Protein AF-A0A1I7CEU5-F1 (afdb_monomer)

Sequence (142 aa):
MIGMRTAYKCRAYPDSDQAAQLGRTFGCVRLVWNKTLDQRHRAYHAHGTKTSYTETDAALSEWKRTSELAFLSEVSSVPLQQTLRHQHTAFANFFAGRAKYPSFKNRNGKQSAHYTRSAFRMRGGTLTLAKQSTPLEFVWSW

Radius of gyration: 17.0 Å; Cα contacts (8 Å, |Δi|>4): 146; chains: 1; bounding box: 46×37×42 Å

Foldseek 3Di:
DPDDDDDFDKDFDDDPVRVVQLLLLLVLLLCLLQVVLVVQVVCCVPPVDGDDLVNSVVVLVVLCVDPVRVSNVLHDVQQSSVSSVVQVVQVVCCVVVNHPHDDRDDPPDDTDTDHDPVAWDDDDQWID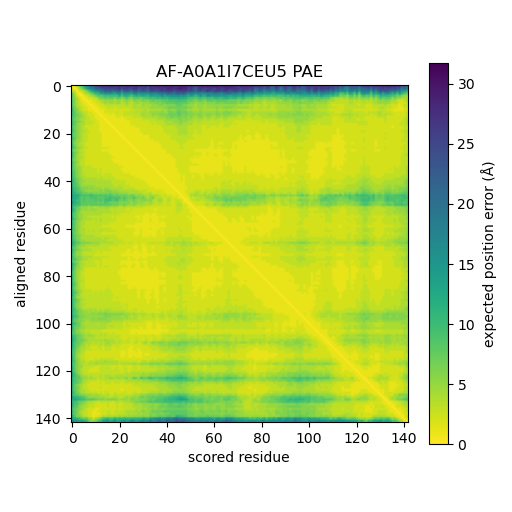GHSDDDTTGIDTDD

pLDDT: mean 94.57, std 6.64, range [43.88, 98.69]

Solvent-accessible surface area (backbone atoms only — not comparable to full-atom values): 8457 Å² total; per-residue (Å²): 133,87,77,86,83,83,86,86,52,65,46,67,73,64,55,74,66,55,44,51,51,51,50,51,42,33,51,46,31,43,47,53,47,37,56,51,50,51,51,45,50,52,41,29,74,77,68,70,45,82,79,56,67,67,58,55,53,51,50,53,56,53,40,40,73,35,85,92,38,32,68,57,64,70,38,48,62,53,30,49,56,44,43,52,51,52,49,51,53,41,51,55,32,26,78,67,72,75,42,69,80,84,75,79,72,61,88,90,49,91,77,69,77,55,69,53,80,92,40,44,49,77,60,94,55,30,40,38,48,51,82,53,93,70,65,39,53,44,44,85,43,135

Structure (mmCIF, N/CA/C/O backbone):
data_AF-A0A1I7CEU5-F1
#
_entry.id   AF-A0A1I7CEU5-F1
#
loop_
_atom_site.group_PDB
_atom_site.id
_atom_site.type_symbol
_atom_site.label_atom_id
_atom_site.label_alt_id
_atom_site.label_comp_id
_atom_site.label_asym_id
_atom_site.label_entity_id
_atom_site.label_seq_id
_atom_site.pdbx_PDB_ins_code
_atom_site.Cartn_x
_atom_site.Cartn_y
_atom_site.Cartn_z
_atom_site.occupancy
_atom_site.B_iso_or_equiv
_atom_site.auth_seq_id
_atom_site.auth_comp_id
_atom_site.auth_asym_id
_atom_site.auth_atom_id
_atom_site.pdbx_PDB_model_num
ATOM 1 N N . MET A 1 1 ? 18.065 -23.079 16.256 1.00 43.88 1 MET A N 1
ATOM 2 C CA . MET A 1 1 ? 18.907 -22.146 15.474 1.00 43.88 1 MET A CA 1
ATOM 3 C C . MET A 1 1 ? 18.154 -20.841 15.276 1.00 43.88 1 MET A C 1
ATOM 5 O O . MET A 1 1 ? 17.094 -20.857 14.662 1.00 43.88 1 MET A O 1
ATOM 9 N N . ILE A 1 2 ? 18.656 -19.729 15.811 1.00 58.81 2 ILE A N 1
ATOM 10 C CA . ILE A 1 2 ? 18.131 -18.396 15.485 1.00 58.81 2 ILE A CA 1
ATOM 11 C C . ILE A 1 2 ? 18.718 -18.036 14.117 1.00 58.81 2 ILE A C 1
ATOM 13 O O . ILE A 1 2 ? 19.912 -17.783 14.004 1.00 58.81 2 ILE A O 1
ATOM 17 N N . GLY A 1 3 ? 17.910 -18.110 13.059 1.00 73.12 3 GLY A N 1
ATOM 18 C CA . GLY A 1 3 ? 18.355 -17.746 11.714 1.00 73.12 3 GLY A CA 1
ATOM 19 C C . GLY A 1 3 ? 18.666 -16.251 11.641 1.00 73.12 3 GLY A C 1
ATOM 20 O O . GLY A 1 3 ? 17.803 -15.427 11.953 1.00 73.12 3 GLY A O 1
ATOM 21 N N . MET A 1 4 ? 19.887 -15.901 11.235 1.00 83.94 4 MET A N 1
ATOM 22 C CA . MET A 1 4 ? 20.275 -14.512 10.990 1.00 83.94 4 MET A CA 1
ATOM 23 C C . MET A 1 4 ? 19.379 -13.916 9.897 1.00 83.94 4 MET A C 1
ATOM 25 O O . MET A 1 4 ? 19.247 -14.478 8.810 1.00 83.94 4 MET A O 1
ATOM 29 N N . ARG A 1 5 ? 18.734 -12.783 10.194 1.00 86.94 5 ARG A N 1
ATOM 30 C CA . ARG A 1 5 ? 17.940 -12.030 9.217 1.00 86.94 5 ARG A CA 1
ATOM 31 C C . ARG A 1 5 ? 18.827 -10.974 8.577 1.00 86.94 5 ARG A C 1
ATOM 33 O O . ARG A 1 5 ? 19.323 -10.094 9.274 1.00 86.94 5 ARG A O 1
ATOM 40 N N . THR A 1 6 ? 18.980 -11.039 7.261 1.00 88.31 6 THR A N 1
ATOM 41 C CA . THR A 1 6 ? 19.733 -10.045 6.490 1.00 88.31 6 THR A CA 1
ATOM 42 C C . THR A 1 6 ? 18.773 -9.135 5.737 1.00 88.31 6 THR A C 1
ATOM 44 O O . THR A 1 6 ? 17.774 -9.593 5.181 1.00 88.31 6 THR A O 1
ATOM 47 N N . ALA A 1 7 ? 19.079 -7.841 5.718 1.00 90.12 7 ALA A N 1
ATOM 48 C CA . ALA A 1 7 ? 18.397 -6.852 4.896 1.00 90.12 7 ALA A CA 1
ATOM 49 C C . ALA A 1 7 ? 19.408 -6.228 3.934 1.00 90.12 7 ALA A C 1
ATOM 51 O O . ALA A 1 7 ? 20.550 -5.977 4.311 1.00 90.12 7 ALA A O 1
ATOM 52 N N . TYR A 1 8 ? 18.971 -5.965 2.706 1.00 88.94 8 TYR A N 1
ATOM 53 C CA . TYR A 1 8 ? 19.786 -5.322 1.684 1.00 88.94 8 TYR A CA 1
ATOM 54 C C . TYR A 1 8 ? 19.099 -4.054 1.200 1.00 88.94 8 TYR A C 1
ATOM 56 O O . TYR A 1 8 ? 17.868 -3.976 1.157 1.00 88.94 8 TYR A O 1
ATOM 64 N N . LYS A 1 9 ? 19.905 -3.074 0.798 1.00 93.06 9 LYS A N 1
ATOM 65 C CA . LYS A 1 9 ? 19.441 -1.830 0.199 1.00 93.06 9 LYS A CA 1
ATOM 66 C C . LYS A 1 9 ? 20.057 -1.699 -1.192 1.00 93.06 9 LYS A C 1
ATOM 68 O O . LYS A 1 9 ? 21.227 -1.999 -1.411 1.00 93.06 9 LYS A O 1
ATOM 73 N N . CYS A 1 10 ? 19.242 -1.288 -2.148 1.00 93.06 10 CYS A N 1
ATOM 74 C CA . CYS A 1 10 ? 19.667 -1.031 -3.515 1.00 93.06 10 CYS A CA 1
ATOM 75 C C . CYS A 1 10 ? 18.973 0.223 -4.041 1.00 93.06 10 CYS A C 1
ATOM 77 O O . CYS A 1 10 ? 17.987 0.698 -3.465 1.00 93.06 10 CYS A O 1
ATOM 79 N N . ARG A 1 11 ? 19.498 0.756 -5.141 1.00 94.62 11 ARG A N 1
ATOM 80 C CA . ARG A 1 11 ? 18.914 1.867 -5.883 1.00 94.62 11 ARG A CA 1
ATOM 81 C C . ARG A 1 11 ? 18.627 1.411 -7.307 1.00 94.62 11 ARG A C 1
ATOM 83 O O . ARG A 1 11 ? 19.515 0.874 -7.955 1.00 94.62 11 ARG A O 1
ATOM 90 N N . ALA A 1 12 ? 17.409 1.652 -7.774 1.00 92.75 12 ALA A N 1
ATOM 91 C CA . ALA A 1 12 ? 17.022 1.463 -9.167 1.00 92.75 12 ALA A CA 1
ATOM 92 C C . ALA A 1 12 ? 16.879 2.820 -9.864 1.00 92.75 12 ALA A C 1
ATOM 94 O O . ALA A 1 12 ? 16.574 3.821 -9.206 1.00 92.75 12 ALA A O 1
ATOM 95 N N . TYR A 1 13 ? 17.070 2.831 -11.180 1.00 89.81 13 TYR A N 1
ATOM 96 C CA . TYR A 1 13 ? 16.910 4.007 -12.036 1.00 89.81 13 TYR A CA 1
ATOM 97 C C . TYR A 1 13 ? 15.848 3.692 -13.094 1.00 89.81 13 TYR A C 1
ATOM 99 O O . TYR A 1 13 ? 16.196 3.201 -14.164 1.00 89.81 13 TYR A O 1
ATOM 107 N N . PRO A 1 14 ? 14.555 3.874 -12.767 1.00 95.12 14 PRO A N 1
ATOM 108 C CA . PRO A 1 14 ? 13.483 3.514 -13.680 1.00 95.12 14 PRO A CA 1
ATOM 109 C C . PRO A 1 14 ? 13.473 4.416 -14.915 1.00 95.12 14 PRO A C 1
ATOM 111 O O . PRO A 1 14 ? 13.667 5.628 -14.796 1.00 95.12 14 PRO A O 1
ATOM 114 N N . ASP A 1 15 ? 13.167 3.835 -16.072 1.00 95.62 15 ASP A N 1
ATOM 115 C CA . ASP A 1 15 ? 12.727 4.607 -17.236 1.00 95.62 15 ASP A CA 1
ATOM 116 C C . ASP A 1 15 ? 11.336 5.242 -17.001 1.00 95.62 15 ASP A C 1
ATOM 118 O O . ASP A 1 15 ? 10.719 5.089 -15.938 1.00 95.62 15 ASP A O 1
ATOM 122 N N . SER A 1 16 ? 10.827 5.984 -17.987 1.00 95.81 16 SER A N 1
ATOM 123 C CA . SER A 1 16 ? 9.530 6.666 -17.891 1.00 95.81 16 SER A CA 1
ATOM 124 C C . SER A 1 16 ? 8.356 5.718 -17.635 1.00 95.81 16 SER A C 1
ATOM 126 O O . SER A 1 16 ? 7.465 6.044 -16.844 1.00 95.81 16 SER A O 1
ATOM 128 N N . ASP A 1 17 ? 8.355 4.541 -18.255 1.00 94.19 17 ASP A N 1
ATOM 129 C CA . ASP A 1 17 ? 7.243 3.591 -18.193 1.00 94.19 17 ASP A CA 1
ATOM 130 C C . ASP A 1 17 ? 7.237 2.865 -16.848 1.00 94.19 17 ASP A C 1
ATOM 132 O O . ASP A 1 17 ? 6.200 2.751 -16.179 1.00 94.19 17 ASP A O 1
ATOM 136 N N . GLN A 1 18 ? 8.422 2.458 -16.395 1.00 95.62 18 GLN A N 1
ATOM 137 C CA . GLN A 1 18 ? 8.654 1.896 -15.071 1.00 95.62 18 GLN A CA 1
ATOM 138 C C . GLN A 1 18 ? 8.285 2.901 -13.976 1.00 95.62 18 GLN A C 1
ATOM 140 O O . GLN A 1 18 ? 7.588 2.554 -13.017 1.00 95.62 18 GLN A O 1
ATOM 145 N N . ALA A 1 19 ? 8.692 4.166 -14.124 1.00 95.62 19 ALA A N 1
ATOM 146 C CA . ALA A 1 19 ? 8.355 5.229 -13.185 1.00 95.62 19 ALA A CA 1
ATOM 147 C C . ALA A 1 19 ? 6.839 5.472 -13.129 1.00 95.62 19 ALA A C 1
ATOM 149 O O . ALA A 1 19 ? 6.275 5.580 -12.035 1.00 95.62 19 ALA A O 1
ATOM 150 N N . ALA A 1 20 ? 6.157 5.488 -14.279 1.00 95.31 20 ALA A N 1
ATOM 151 C CA . ALA A 1 20 ? 4.706 5.628 -14.345 1.00 95.31 20 ALA A CA 1
ATOM 152 C C . ALA A 1 20 ? 3.989 4.464 -13.639 1.00 95.31 20 ALA A C 1
ATOM 154 O O . ALA A 1 20 ? 3.048 4.681 -12.870 1.00 95.31 20 ALA A O 1
ATOM 155 N N . GLN A 1 21 ? 4.453 3.229 -13.834 1.00 95.12 21 GLN A N 1
ATOM 156 C CA . GLN A 1 21 ? 3.878 2.058 -13.176 1.00 95.12 21 GLN A CA 1
ATOM 157 C C . GLN A 1 21 ? 4.117 2.044 -11.658 1.00 95.12 21 GLN A C 1
ATOM 159 O O . GLN A 1 21 ? 3.198 1.747 -10.882 1.00 95.12 21 GLN A O 1
ATOM 164 N N . LEU A 1 22 ? 5.328 2.385 -11.210 1.00 96.06 22 LEU A N 1
ATOM 165 C CA . LEU A 1 22 ? 5.629 2.554 -9.788 1.00 96.06 22 LEU A CA 1
ATOM 166 C C . LEU A 1 22 ? 4.743 3.652 -9.187 1.00 96.06 22 LEU A C 1
ATOM 168 O O . LEU A 1 22 ? 4.132 3.444 -8.138 1.00 96.06 22 LEU A O 1
ATOM 172 N N . GLY A 1 23 ? 4.575 4.769 -9.899 1.00 96.56 23 GLY A N 1
ATOM 173 C CA . GLY A 1 23 ? 3.662 5.853 -9.544 1.00 96.56 23 GLY A CA 1
ATOM 174 C C . GLY A 1 23 ? 2.215 5.386 -9.359 1.00 96.56 23 GLY A C 1
ATOM 175 O O . GLY A 1 23 ? 1.615 5.674 -8.318 1.00 96.56 23 GLY A O 1
ATOM 176 N N . ARG A 1 24 ? 1.670 4.607 -10.308 1.00 97.38 24 ARG A N 1
ATOM 177 C CA . ARG A 1 24 ? 0.334 3.986 -10.190 1.00 97.38 24 ARG A CA 1
ATOM 178 C C . ARG A 1 24 ? 0.244 3.080 -8.963 1.00 97.38 24 ARG A C 1
ATOM 180 O O . ARG A 1 24 ? -0.694 3.206 -8.176 1.00 97.38 24 ARG A O 1
ATOM 187 N N . THR A 1 25 ? 1.248 2.230 -8.745 1.00 98.00 25 THR A N 1
ATOM 188 C CA . THR A 1 25 ? 1.311 1.321 -7.587 1.00 98.00 25 THR A CA 1
ATOM 189 C C . THR A 1 25 ? 1.280 2.090 -6.270 1.00 98.00 25 THR A C 1
ATOM 191 O O . THR A 1 25 ? 0.472 1.786 -5.391 1.00 98.00 25 THR A O 1
ATOM 194 N N . PHE A 1 26 ? 2.117 3.118 -6.132 1.00 98.25 26 PHE A N 1
ATOM 195 C CA . PHE A 1 26 ? 2.156 3.960 -4.939 1.00 98.25 26 PHE A CA 1
ATOM 196 C C . PHE A 1 26 ? 0.842 4.709 -4.717 1.00 98.25 26 PHE A C 1
ATOM 198 O O . PHE A 1 26 ? 0.363 4.791 -3.585 1.00 98.25 26 PHE A O 1
ATOM 205 N N . GLY A 1 27 ? 0.233 5.218 -5.792 1.00 98.38 27 GLY A N 1
ATOM 206 C CA . GLY A 1 27 ? -1.088 5.837 -5.752 1.00 98.38 27 GLY A CA 1
ATOM 207 C C . GLY A 1 27 ? -2.159 4.885 -5.219 1.00 98.38 27 GLY A C 1
ATOM 208 O O . GLY A 1 27 ? -2.871 5.242 -4.281 1.00 98.38 27 GLY A O 1
ATOM 209 N N . CYS A 1 28 ? -2.213 3.660 -5.745 1.00 98.62 28 CYS A N 1
ATOM 210 C CA . CYS A 1 28 ? -3.162 2.631 -5.317 1.00 98.62 28 CYS A CA 1
ATOM 211 C C . CYS A 1 28 ? -2.944 2.221 -3.854 1.00 98.62 28 CYS A C 1
ATOM 213 O O . CYS A 1 28 ? -3.896 2.169 -3.081 1.00 98.62 28 CYS A O 1
ATOM 215 N N . VAL A 1 29 ? -1.692 2.000 -3.438 1.00 98.69 29 VAL A N 1
ATOM 216 C CA . VAL A 1 29 ? -1.336 1.702 -2.039 1.00 98.69 29 VAL A CA 1
ATOM 217 C C . VAL A 1 29 ? -1.791 2.823 -1.101 1.00 98.69 29 VAL A C 1
ATOM 219 O O . VAL A 1 29 ? -2.401 2.562 -0.063 1.00 98.69 29 VAL A O 1
ATOM 222 N N . ARG A 1 30 ? -1.531 4.083 -1.467 1.00 98.62 30 ARG A N 1
ATOM 223 C CA . ARG A 1 30 ? -1.953 5.248 -0.682 1.00 98.62 30 ARG A CA 1
ATOM 224 C C . ARG A 1 30 ? -3.474 5.336 -0.575 1.00 98.62 30 ARG A C 1
ATOM 226 O O . ARG A 1 30 ? -3.977 5.570 0.522 1.00 98.62 30 ARG A O 1
ATOM 233 N N . LEU A 1 31 ? -4.189 5.133 -1.683 1.00 98.69 31 LEU A N 1
ATOM 234 C CA . LEU A 1 31 ? -5.651 5.136 -1.709 1.00 98.69 31 LEU A CA 1
ATOM 235 C C . LEU A 1 31 ? -6.215 4.041 -0.809 1.00 98.69 31 LEU A C 1
ATOM 237 O O . LEU A 1 31 ? -7.024 4.345 0.062 1.00 98.69 31 LEU A O 1
ATOM 241 N N . VAL A 1 32 ? -5.751 2.797 -0.963 1.00 98.69 32 VAL A N 1
ATOM 242 C CA . VAL A 1 32 ? -6.210 1.660 -0.150 1.00 98.69 32 VAL A CA 1
ATOM 243 C C . VAL A 1 32 ? -5.962 1.920 1.333 1.00 98.69 32 VAL A C 1
ATOM 245 O O . VAL A 1 32 ? -6.869 1.722 2.139 1.00 98.69 32 VAL A O 1
ATOM 248 N N . TRP A 1 33 ? -4.786 2.434 1.709 1.00 98.62 33 TRP A N 1
ATOM 249 C CA . TRP A 1 33 ? -4.513 2.821 3.096 1.00 98.62 33 TRP A CA 1
ATOM 250 C C . TRP A 1 33 ? -5.513 3.862 3.610 1.00 98.62 33 TRP A C 1
ATOM 252 O O . TRP A 1 33 ? -6.130 3.651 4.653 1.00 98.62 33 TRP A O 1
ATOM 262 N N . ASN A 1 34 ? -5.669 4.977 2.890 1.00 98.62 34 ASN A N 1
ATOM 263 C CA . ASN A 1 34 ? -6.501 6.097 3.327 1.00 98.62 34 ASN A CA 1
ATOM 264 C C . ASN A 1 34 ? -7.983 5.709 3.388 1.00 98.62 34 ASN A C 1
ATOM 266 O O . ASN A 1 34 ? -8.634 5.983 4.390 1.00 98.62 34 ASN A O 1
ATOM 270 N N . LYS A 1 35 ? -8.503 5.022 2.365 1.00 98.56 35 LYS A N 1
ATOM 271 C CA . LYS A 1 35 ? -9.904 4.581 2.314 1.00 98.56 35 LYS A CA 1
ATOM 272 C C . LYS A 1 35 ? -10.216 3.575 3.424 1.00 98.56 35 LYS A C 1
ATOM 274 O O . LYS A 1 35 ? -11.245 3.692 4.079 1.00 98.56 35 LYS A O 1
ATOM 279 N N . THR A 1 36 ? -9.302 2.643 3.702 1.00 98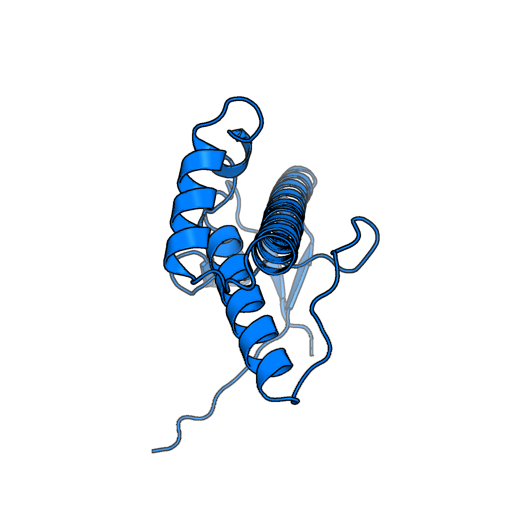.38 36 THR A N 1
ATOM 280 C CA . THR A 1 36 ? -9.468 1.696 4.818 1.00 98.38 36 THR A CA 1
ATOM 281 C C . THR A 1 36 ? -9.410 2.403 6.175 1.00 98.38 36 THR A C 1
ATOM 283 O O . THR A 1 36 ? -10.184 2.074 7.071 1.00 98.38 36 THR A O 1
ATOM 286 N N . LEU A 1 37 ? -8.524 3.394 6.339 1.00 98.25 37 LEU A N 1
ATOM 287 C CA . LEU A 1 37 ? -8.422 4.166 7.581 1.00 98.25 37 LEU A CA 1
ATOM 288 C C . LEU A 1 37 ? -9.702 4.965 7.855 1.00 98.25 37 LEU A C 1
ATOM 290 O O . LEU A 1 37 ? -10.201 4.937 8.975 1.00 98.25 37 LEU A O 1
ATOM 294 N N . ASP A 1 38 ? -10.247 5.621 6.830 1.00 98.19 38 ASP A N 1
ATOM 295 C CA . ASP A 1 38 ? -11.527 6.334 6.901 1.00 98.19 38 ASP A CA 1
ATOM 296 C C . ASP A 1 38 ? -12.681 5.388 7.273 1.00 98.19 38 ASP A C 1
ATOM 298 O O . ASP A 1 38 ? -13.428 5.671 8.207 1.00 98.19 38 ASP A O 1
ATOM 302 N N . GLN A 1 39 ? -12.778 4.215 6.641 1.00 96.88 39 GLN A N 1
ATOM 303 C CA . GLN A 1 39 ? -13.802 3.227 6.998 1.00 96.88 39 GLN A CA 1
ATOM 304 C C . GLN A 1 39 ? -13.681 2.732 8.442 1.00 96.88 39 GLN A C 1
ATOM 306 O O . GLN A 1 39 ? -14.684 2.659 9.149 1.00 96.88 39 GLN A O 1
ATOM 311 N N . ARG A 1 40 ? -12.461 2.432 8.905 1.00 96.25 40 ARG A N 1
ATOM 312 C CA . ARG A 1 40 ? -12.205 2.031 10.299 1.00 96.25 40 ARG A CA 1
ATOM 313 C C . ARG A 1 40 ? -12.598 3.130 11.280 1.00 96.25 40 ARG A C 1
ATOM 315 O O . ARG A 1 40 ? -13.198 2.836 12.308 1.00 96.25 40 ARG A O 1
ATOM 322 N N . HIS A 1 41 ? -12.269 4.380 10.957 1.00 95.06 41 HIS A N 1
ATOM 323 C CA . HIS A 1 41 ? -12.650 5.538 11.756 1.00 95.06 41 HIS A CA 1
ATOM 324 C C . HIS A 1 41 ? -14.177 5.631 11.862 1.00 95.06 41 HIS A C 1
ATOM 326 O O . HIS A 1 41 ? -14.711 5.670 12.967 1.00 95.06 41 HIS A O 1
ATOM 332 N N . ARG A 1 42 ? -14.896 5.581 10.735 1.00 95.69 42 ARG A N 1
ATOM 333 C CA . ARG A 1 42 ? -16.367 5.643 10.716 1.00 95.69 42 ARG A CA 1
ATOM 334 C C . ARG A 1 42 ? -17.011 4.499 11.497 1.00 95.69 42 ARG A C 1
ATOM 336 O O . ARG A 1 42 ? -17.879 4.759 12.321 1.00 95.69 42 ARG A O 1
ATOM 343 N N . ALA A 1 43 ? -16.563 3.260 11.289 1.00 94.31 43 ALA A N 1
ATOM 344 C CA . ALA A 1 43 ? -17.097 2.089 11.987 1.00 94.31 43 ALA A CA 1
ATOM 345 C C . ALA A 1 43 ? -16.914 2.187 13.510 1.00 94.31 43 ALA A C 1
ATOM 347 O O . ALA A 1 43 ? -17.837 1.899 14.275 1.00 94.31 43 ALA A O 1
ATOM 348 N N . TYR A 1 44 ? -15.746 2.660 13.953 1.00 93.31 44 TYR A N 1
ATOM 349 C CA . TYR A 1 44 ? -15.473 2.848 15.372 1.00 93.31 44 TYR A CA 1
ATOM 350 C C . TYR A 1 44 ? -16.295 3.994 15.975 1.00 93.31 44 TYR A C 1
ATOM 352 O O . TYR A 1 44 ? -16.861 3.832 17.049 1.00 93.31 44 TYR A O 1
ATOM 360 N N . HIS A 1 45 ? -16.414 5.133 15.289 1.00 93.06 45 HIS A N 1
ATOM 361 C CA . HIS A 1 45 ? -17.199 6.266 15.789 1.00 93.06 45 HIS A CA 1
ATOM 362 C C . HIS A 1 45 ? -18.708 5.996 15.811 1.00 93.06 45 HIS A C 1
ATOM 364 O O . HIS A 1 45 ? -19.386 6.454 16.725 1.00 93.06 45 HIS A O 1
ATOM 370 N N . ALA A 1 46 ? -19.234 5.255 14.834 1.00 95.38 46 ALA A N 1
ATOM 371 C CA . ALA A 1 46 ? -20.659 4.948 14.756 1.00 95.38 46 ALA A CA 1
ATOM 372 C C . ALA A 1 46 ? -21.076 3.783 15.667 1.00 95.38 46 ALA A C 1
ATOM 374 O O . ALA A 1 46 ? -22.175 3.796 16.217 1.00 95.38 46 ALA A O 1
ATOM 375 N N . HIS A 1 47 ? -20.221 2.763 15.813 1.00 93.94 47 HIS A N 1
ATOM 376 C CA . HIS A 1 47 ? -20.612 1.487 16.427 1.00 93.94 47 HIS A CA 1
ATOM 377 C C . HIS A 1 47 ? -19.611 0.948 17.459 1.00 93.94 47 HIS A C 1
ATOM 379 O O . HIS A 1 47 ? -19.827 -0.129 18.007 1.00 93.94 47 HIS A O 1
ATOM 385 N N . GLY A 1 48 ? -18.488 1.630 17.704 1.00 92.06 48 GLY A N 1
ATOM 386 C CA . GLY A 1 48 ? -17.430 1.143 18.599 1.00 92.06 48 GLY A CA 1
ATOM 387 C C . GLY A 1 48 ? -16.708 -0.112 18.093 1.00 92.06 48 GLY A C 1
ATOM 388 O O . GLY A 1 48 ? -16.002 -0.772 18.855 1.00 92.06 48 GLY A O 1
ATOM 389 N N . THR A 1 49 ? -16.878 -0.474 16.818 1.00 90.81 49 THR A N 1
ATOM 390 C CA . THR A 1 49 ? -16.382 -1.744 16.272 1.00 90.81 49 THR A CA 1
ATOM 391 C C . THR A 1 49 ? -14.994 -1.614 15.653 1.00 90.81 49 THR A C 1
ATOM 393 O O . THR A 1 49 ? -14.604 -0.582 15.104 1.00 90.81 49 THR A O 1
ATOM 396 N N . LYS A 1 50 ? -14.217 -2.699 15.747 1.00 90.25 50 LYS A N 1
ATOM 397 C CA . LYS A 1 50 ? -12.918 -2.846 15.080 1.00 90.25 50 LYS A CA 1
ATOM 398 C C . LYS A 1 50 ? -13.101 -3.681 13.820 1.00 90.25 50 LYS A C 1
ATOM 400 O O . LYS A 1 50 ? -13.789 -4.690 13.859 1.00 90.25 50 LYS A O 1
ATOM 405 N N . THR A 1 51 ? -12.403 -3.321 12.749 1.00 91.12 51 THR A N 1
ATOM 406 C CA . THR A 1 51 ? -12.388 -4.114 11.511 1.00 91.12 51 THR A CA 1
ATOM 407 C C . THR A 1 51 ? -11.219 -5.105 11.508 1.00 91.12 51 THR A C 1
ATOM 409 O O . THR A 1 51 ? -10.061 -4.732 11.735 1.00 91.12 51 THR A O 1
ATOM 412 N N . SER A 1 52 ? -11.490 -6.366 11.214 1.00 94.19 52 SER A N 1
ATOM 413 C CA . SER A 1 52 ? -10.508 -7.429 10.994 1.00 94.19 52 SER A CA 1
ATOM 414 C C . SER A 1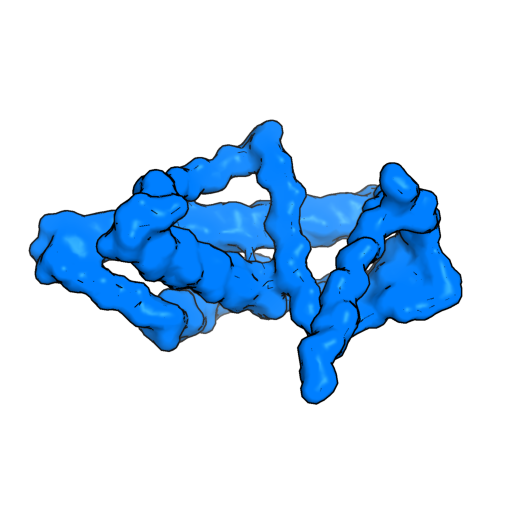 52 ? -9.732 -7.242 9.681 1.00 94.19 52 SER A C 1
ATOM 416 O O . SER A 1 52 ? -10.066 -6.400 8.844 1.00 94.19 52 SER A O 1
ATOM 418 N N . TYR A 1 53 ? -8.661 -8.019 9.483 1.00 95.62 53 TYR A N 1
ATOM 419 C CA . TYR A 1 53 ? -7.991 -8.080 8.179 1.00 95.62 53 TYR A CA 1
ATOM 420 C C . TYR A 1 53 ? -8.930 -8.637 7.095 1.00 95.62 53 TYR A C 1
ATOM 422 O O . TYR A 1 53 ? -9.010 -8.055 6.015 1.00 95.62 53 TYR A O 1
ATOM 430 N N . THR A 1 54 ? -9.660 -9.716 7.400 1.00 97.12 54 THR A N 1
ATOM 431 C CA . THR A 1 54 ? -10.569 -10.403 6.468 1.00 97.12 54 THR A CA 1
ATOM 432 C C . THR A 1 54 ? -11.627 -9.462 5.901 1.00 97.12 54 THR A C 1
ATOM 434 O O . THR A 1 54 ? -11.806 -9.411 4.689 1.00 97.12 54 THR A O 1
ATOM 437 N N . GLU A 1 55 ? -12.262 -8.649 6.747 1.00 97.06 55 GLU A N 1
ATOM 438 C CA . GLU A 1 55 ? -13.237 -7.647 6.295 1.00 97.06 55 GLU A CA 1
ATOM 439 C C . GLU A 1 55 ? -12.599 -6.599 5.374 1.00 97.06 55 GLU A C 1
ATOM 441 O O . GLU A 1 55 ? -13.167 -6.256 4.339 1.00 97.06 55 GLU A O 1
ATOM 446 N N . THR A 1 56 ? -11.390 -6.117 5.692 1.00 97.88 56 THR A N 1
ATOM 447 C CA . THR A 1 56 ? -10.706 -5.152 4.814 1.00 97.88 56 THR A CA 1
ATOM 448 C C . THR A 1 56 ? -10.246 -5.762 3.487 1.00 97.88 56 THR A C 1
ATOM 450 O O . THR A 1 56 ? -10.221 -5.068 2.473 1.00 97.88 56 THR A O 1
ATOM 453 N N . ASP A 1 57 ? -9.900 -7.051 3.466 1.00 98.19 57 ASP A N 1
ATOM 454 C CA . ASP A 1 57 ? -9.518 -7.775 2.247 1.00 98.19 57 ASP A CA 1
ATOM 455 C C . ASP A 1 57 ? -10.734 -8.044 1.343 1.00 98.19 57 ASP A C 1
ATOM 457 O O . ASP A 1 57 ? -10.657 -7.859 0.124 1.00 98.19 57 ASP A O 1
ATOM 461 N N . ALA A 1 58 ? -11.884 -8.376 1.941 1.00 98.19 58 ALA A N 1
ATOM 462 C CA . ALA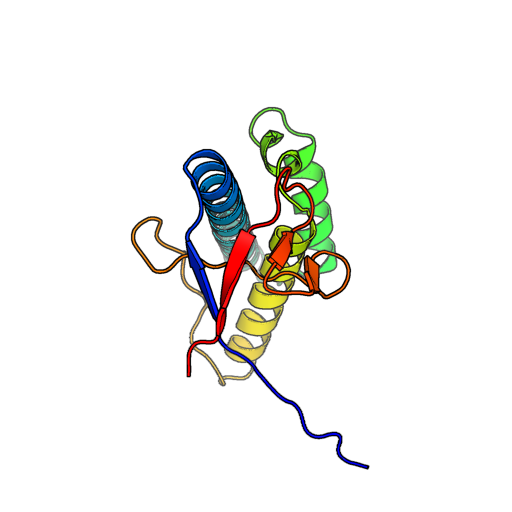 A 1 58 ? -13.160 -8.471 1.237 1.00 98.19 58 ALA A CA 1
ATOM 463 C C . ALA A 1 58 ? -13.566 -7.113 0.642 1.00 98.19 58 ALA A C 1
ATOM 465 O O . ALA A 1 58 ? -13.844 -7.027 -0.553 1.00 98.19 58 ALA A O 1
ATOM 466 N N . ALA A 1 59 ? -13.489 -6.029 1.423 1.00 98.12 59 ALA A N 1
ATOM 467 C CA . ALA A 1 59 ? -13.776 -4.680 0.934 1.00 98.12 59 ALA A CA 1
ATOM 468 C C . ALA A 1 59 ? -12.867 -4.274 -0.241 1.00 98.12 59 ALA A C 1
ATOM 470 O O . ALA A 1 59 ? -13.349 -3.729 -1.231 1.00 98.12 59 ALA A O 1
ATOM 471 N N . LEU A 1 60 ? -11.566 -4.585 -0.178 1.00 98.50 60 LEU A N 1
ATOM 472 C CA . LEU A 1 60 ? -10.640 -4.356 -1.293 1.00 98.50 60 LEU A CA 1
ATOM 473 C C . LEU A 1 60 ? -11.042 -5.139 -2.553 1.00 98.50 60 LEU A C 1
ATOM 475 O O . LEU A 1 60 ? -10.890 -4.629 -3.665 1.00 98.50 60 LEU A O 1
ATOM 479 N N . SER A 1 61 ? -11.530 -6.369 -2.390 1.00 98.25 61 SER A N 1
ATOM 480 C CA . SER A 1 61 ? -12.018 -7.192 -3.501 1.00 98.25 61 SER A CA 1
ATOM 481 C C . SER A 1 61 ? -13.262 -6.583 -4.146 1.00 98.25 61 SER A C 1
ATOM 483 O O . SER A 1 61 ? -13.331 -6.526 -5.372 1.00 98.25 61 SER A O 1
ATOM 485 N N . GLU A 1 62 ? -14.187 -6.048 -3.346 1.00 98.38 62 GLU A N 1
ATOM 486 C CA . GLU A 1 62 ? -15.355 -5.324 -3.858 1.00 98.38 62 GLU A CA 1
ATOM 487 C C . GLU A 1 62 ? -14.965 -4.024 -4.563 1.00 98.38 62 GLU A C 1
ATOM 489 O O . GLU A 1 62 ? -15.425 -3.767 -5.673 1.00 98.38 62 GLU A O 1
ATOM 494 N N . TRP A 1 63 ? -14.053 -3.226 -3.997 1.00 98.50 63 TRP A N 1
ATOM 495 C CA . TRP A 1 63 ? -13.593 -1.987 -4.638 1.00 98.50 63 TRP A CA 1
ATOM 496 C C . TRP A 1 63 ? -13.060 -2.236 -6.046 1.00 98.50 63 TRP A C 1
ATOM 498 O O . TRP A 1 63 ? -13.428 -1.524 -6.975 1.00 98.50 63 TRP A O 1
ATOM 508 N N . LYS A 1 64 ? -12.264 -3.290 -6.231 1.00 98.06 64 LYS A N 1
ATOM 509 C CA . LYS A 1 64 ? -11.720 -3.673 -7.542 1.00 98.06 64 LYS A CA 1
ATOM 510 C C . LYS A 1 64 ? -12.780 -4.024 -8.589 1.00 98.06 64 LYS A C 1
ATOM 512 O O . LYS A 1 64 ? -12.449 -4.030 -9.771 1.00 98.06 64 LYS A O 1
ATOM 517 N N . ARG A 1 65 ? -14.009 -4.343 -8.172 1.00 97.88 65 ARG A N 1
ATOM 518 C CA . ARG A 1 65 ? -15.149 -4.639 -9.056 1.00 97.88 65 ARG A CA 1
ATOM 519 C C . ARG A 1 65 ? -15.995 -3.406 -9.371 1.00 97.88 65 ARG A C 1
ATOM 521 O O . ARG A 1 65 ? -16.769 -3.438 -10.321 1.00 97.88 65 ARG A O 1
ATOM 528 N N . THR A 1 66 ? -15.859 -2.326 -8.602 1.00 98.19 66 THR A N 1
ATOM 529 C CA . THR A 1 66 ? -16.545 -1.057 -8.891 1.00 98.19 66 THR A CA 1
ATOM 530 C C . THR A 1 66 ? -15.886 -0.338 -10.064 1.00 98.19 66 THR A C 1
ATOM 532 O O . THR A 1 66 ? -14.664 -0.366 -10.194 1.00 98.19 66 THR A O 1
ATOM 535 N N . SER A 1 67 ? -16.671 0.361 -10.885 1.00 97.12 67 SER A N 1
ATOM 536 C CA . SER A 1 67 ? -16.144 1.165 -11.998 1.00 97.12 67 SER A CA 1
ATOM 537 C C . SER A 1 67 ? -15.184 2.264 -11.526 1.00 97.12 67 SER A C 1
ATOM 539 O O . SER A 1 67 ? -14.162 2.495 -12.163 1.00 97.12 67 SER A O 1
ATOM 541 N N . GLU A 1 68 ? -15.466 2.889 -10.379 1.00 97.94 68 GLU A N 1
ATOM 542 C CA . GLU A 1 68 ? -14.642 3.957 -9.796 1.00 97.94 68 GLU A CA 1
ATOM 543 C C . GLU A 1 68 ? -13.233 3.474 -9.419 1.00 97.94 68 GLU A C 1
ATOM 545 O O . GLU A 1 68 ? -12.259 4.198 -9.611 1.00 97.94 68 GLU A O 1
ATOM 550 N N . LEU A 1 69 ? -13.108 2.254 -8.882 1.00 98.31 69 LEU A N 1
ATOM 551 C CA . LEU A 1 69 ? -11.853 1.733 -8.326 1.00 98.31 69 LEU A CA 1
ATOM 552 C C . LEU A 1 69 ? -11.311 0.507 -9.080 1.00 98.31 69 LEU A C 1
ATOM 554 O O . LEU A 1 69 ? -10.384 -0.150 -8.598 1.00 98.31 69 LEU A O 1
ATOM 558 N N . ALA A 1 70 ? -11.825 0.225 -10.281 1.00 97.75 70 ALA A N 1
ATOM 559 C CA . ALA A 1 70 ? -11.374 -0.881 -11.128 1.00 97.75 70 ALA A CA 1
ATOM 560 C C . ALA A 1 70 ? -9.868 -0.813 -11.439 1.00 97.75 70 ALA A C 1
ATOM 562 O O . ALA A 1 70 ? -9.204 -1.851 -11.514 1.00 97.75 70 ALA A O 1
ATOM 563 N N . PHE A 1 71 ? -9.298 0.397 -11.513 1.00 97.62 71 PHE A N 1
ATOM 564 C CA . PHE A 1 71 ? -7.865 0.619 -11.744 1.00 97.62 71 PHE A CA 1
ATOM 565 C C . PHE A 1 71 ? -6.965 0.004 -10.654 1.00 97.62 71 PHE A C 1
ATOM 567 O O . PHE A 1 71 ? -5.783 -0.250 -10.885 1.00 97.62 71 PHE A O 1
ATOM 574 N N . LEU A 1 72 ? -7.499 -0.319 -9.467 1.00 98.31 72 LEU A N 1
ATOM 575 C CA . LEU A 1 72 ? -6.769 -1.078 -8.441 1.00 98.31 72 LEU A CA 1
ATOM 576 C C . LEU A 1 72 ? -6.354 -2.484 -8.921 1.00 98.31 72 LEU A C 1
ATOM 578 O O . LEU A 1 72 ? -5.489 -3.109 -8.303 1.00 98.31 72 LEU A O 1
ATOM 582 N N . SER A 1 73 ? -6.962 -2.991 -9.996 1.00 97.25 73 SER A N 1
ATOM 583 C CA . SER A 1 73 ? -6.615 -4.264 -10.640 1.00 97.25 73 SER A CA 1
ATOM 584 C C . SER A 1 73 ? -5.486 -4.146 -11.675 1.00 97.25 73 SER A C 1
ATOM 586 O O . SER A 1 73 ? -4.944 -5.168 -12.104 1.00 97.25 73 SER A O 1
ATOM 588 N N . GLU A 1 74 ? -5.092 -2.927 -12.055 1.00 95.69 74 GLU A N 1
ATOM 589 C CA . GLU A 1 74 ? -3.981 -2.679 -12.988 1.00 95.69 74 GLU A CA 1
ATOM 590 C C . GLU A 1 74 ? -2.610 -2.887 -12.331 1.00 95.69 74 GLU A C 1
ATOM 592 O O . GLU A 1 74 ? -1.614 -3.145 -1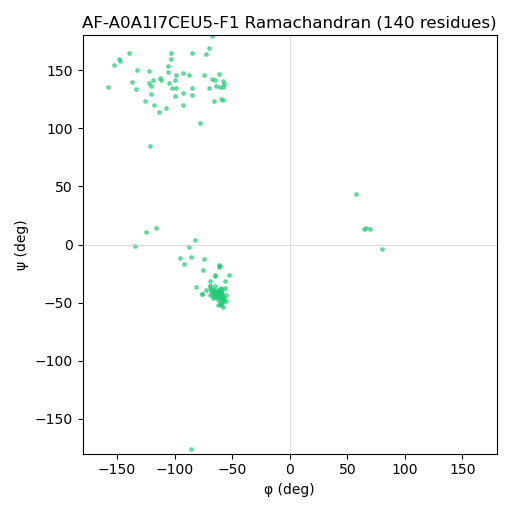3.008 1.00 95.69 74 GLU A O 1
ATOM 597 N N . VAL A 1 75 ? -2.547 -2.805 -11.000 1.00 97.06 75 VAL A N 1
ATOM 598 C CA . VAL A 1 75 ? -1.328 -3.014 -10.212 1.00 97.06 75 VAL A CA 1
ATOM 599 C C . VAL A 1 75 ? -1.331 -4.394 -9.556 1.00 97.06 75 VAL A C 1
ATOM 601 O O . VAL A 1 75 ? -2.357 -5.068 -9.453 1.00 97.06 75 VAL A O 1
ATOM 604 N N . SER A 1 76 ? -0.167 -4.838 -9.076 1.00 97.12 76 SER A N 1
ATOM 605 C CA . SER A 1 76 ? -0.087 -6.085 -8.312 1.00 97.12 76 SER A CA 1
ATOM 606 C C . SER A 1 76 ? -0.990 -6.029 -7.073 1.00 97.12 76 SER A C 1
ATOM 608 O O . SER A 1 76 ? -0.985 -5.053 -6.319 1.00 97.12 76 SER A O 1
ATOM 610 N N . SER A 1 77 ? -1.741 -7.104 -6.821 1.00 97.19 77 SER A N 1
ATOM 611 C CA . SER A 1 77 ? -2.571 -7.236 -5.618 1.00 97.19 77 SER A CA 1
ATOM 612 C C . SER A 1 77 ? -1.738 -7.300 -4.337 1.00 97.19 77 SER A C 1
ATOM 614 O O . SER A 1 77 ? -2.222 -6.899 -3.278 1.00 97.19 77 SER A O 1
ATOM 616 N N . VAL A 1 78 ? -0.485 -7.756 -4.431 1.00 98.25 78 VAL A N 1
ATOM 617 C CA . VAL A 1 78 ? 0.372 -8.015 -3.270 1.00 98.25 78 VAL A CA 1
ATOM 618 C C . VAL A 1 78 ? 0.660 -6.742 -2.465 1.00 98.25 78 VAL A C 1
ATOM 620 O O . VAL A 1 78 ? 0.357 -6.747 -1.272 1.00 98.25 78 VAL A O 1
ATOM 623 N N . PRO A 1 79 ? 1.137 -5.625 -3.050 1.00 98.38 79 PRO A N 1
ATOM 624 C CA . PRO A 1 79 ? 1.276 -4.366 -2.317 1.00 98.38 79 PRO A CA 1
ATOM 625 C C . PRO A 1 79 ? -0.012 -3.860 -1.664 1.00 98.38 79 PRO A C 1
ATOM 627 O O . PRO A 1 79 ? 0.032 -3.334 -0.550 1.00 98.38 79 PRO A O 1
ATOM 630 N N . LEU A 1 80 ? -1.165 -4.034 -2.318 1.00 98.62 80 LEU A N 1
ATOM 631 C CA . LEU A 1 80 ? -2.455 -3.597 -1.774 1.00 98.62 80 LEU A CA 1
ATOM 632 C C . LEU A 1 80 ? -2.818 -4.409 -0.523 1.00 98.62 80 LEU A C 1
ATOM 634 O O . LEU A 1 80 ? -3.141 -3.844 0.519 1.00 98.62 80 LEU A O 1
ATOM 638 N N . GLN A 1 81 ? -2.655 -5.729 -0.582 1.00 98.38 81 GLN A N 1
ATOM 639 C CA . GLN A 1 81 ? -2.899 -6.628 0.546 1.00 98.38 81 GLN A CA 1
ATOM 640 C C . GLN A 1 81 ? -1.867 -6.473 1.674 1.00 98.38 81 GLN A C 1
ATOM 642 O O . GLN A 1 81 ? -2.210 -6.574 2.857 1.00 98.38 81 GLN A O 1
ATOM 647 N N . GLN A 1 82 ? -0.597 -6.210 1.350 1.00 98.50 82 GLN A N 1
ATOM 648 C CA . GLN A 1 82 ? 0.420 -5.898 2.360 1.00 98.50 82 GLN A CA 1
ATOM 649 C C . GLN A 1 82 ? 0.107 -4.581 3.072 1.00 98.50 82 GLN A C 1
ATOM 651 O O . GLN A 1 82 ? 0.282 -4.483 4.283 1.00 98.50 82 GLN A O 1
ATOM 656 N N . THR A 1 83 ? -0.446 -3.595 2.366 1.00 98.31 83 THR A N 1
ATOM 657 C CA . THR A 1 83 ? -0.882 -2.324 2.966 1.00 98.31 83 THR A CA 1
ATOM 658 C C . THR A 1 83 ? -1.952 -2.531 4.037 1.00 98.31 83 THR A C 1
ATOM 660 O O . THR A 1 83 ? -1.846 -1.953 5.120 1.00 98.31 83 THR A O 1
ATOM 663 N N . LEU A 1 84 ? -2.927 -3.410 3.786 1.00 98.56 84 LEU A N 1
ATOM 664 C CA . LEU A 1 84 ? -3.936 -3.789 4.781 1.00 98.56 84 LEU A CA 1
ATOM 665 C C . LEU A 1 84 ? -3.310 -4.476 6.006 1.00 98.56 84 LEU A C 1
ATOM 667 O O . LEU A 1 84 ? -3.645 -4.136 7.141 1.00 98.56 84 LEU A O 1
ATOM 671 N N . ARG A 1 85 ? -2.342 -5.384 5.802 1.00 98.31 85 ARG A N 1
ATOM 672 C CA . ARG A 1 85 ? -1.593 -6.029 6.903 1.00 98.31 85 ARG A CA 1
ATOM 673 C C . ARG A 1 85 ? -0.819 -5.020 7.736 1.00 98.31 85 ARG A C 1
ATOM 675 O O . ARG A 1 85 ? -0.885 -5.063 8.960 1.00 98.31 85 ARG A O 1
ATOM 682 N N . HIS A 1 86 ? -0.130 -4.085 7.087 1.00 97.75 86 HIS A N 1
ATOM 683 C CA . HIS A 1 86 ? 0.577 -3.015 7.781 1.00 97.75 86 HIS A CA 1
ATOM 684 C C . HIS A 1 86 ? -0.373 -2.169 8.627 1.00 97.75 86 HIS A C 1
ATOM 686 O O . HIS A 1 86 ? -0.036 -1.838 9.762 1.00 97.75 86 HIS A O 1
ATOM 692 N N . GLN A 1 87 ? -1.566 -1.854 8.115 1.00 97.31 87 GLN A N 1
ATOM 693 C CA . GLN A 1 87 ? -2.552 -1.093 8.874 1.00 97.31 87 GLN A CA 1
ATOM 694 C C . GLN A 1 87 ? -3.111 -1.902 10.053 1.00 97.31 87 GLN A C 1
ATOM 696 O O . GLN A 1 87 ? -3.227 -1.364 11.152 1.00 97.31 87 GLN A O 1
ATOM 701 N N . HIS A 1 88 ? -3.369 -3.200 9.870 1.00 96.62 88 HIS A N 1
ATOM 702 C CA . HIS A 1 88 ? -3.770 -4.095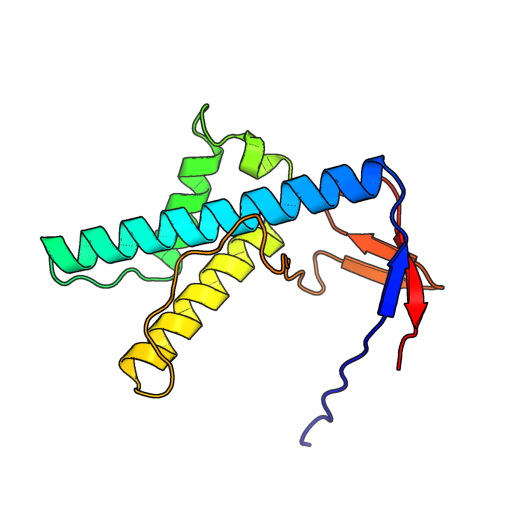 10.958 1.00 96.62 88 HIS A CA 1
ATOM 703 C C . HIS A 1 88 ? -2.718 -4.130 12.080 1.00 96.62 88 HIS A C 1
ATOM 705 O O . HIS A 1 88 ? -3.049 -3.941 13.249 1.00 96.62 88 HIS A O 1
ATOM 711 N N . THR A 1 89 ? -1.436 -4.299 11.739 1.00 97.31 89 THR A N 1
ATOM 712 C CA . THR A 1 89 ? -0.334 -4.233 12.712 1.00 97.31 89 THR A CA 1
ATOM 713 C C . THR A 1 89 ? -0.233 -2.857 13.374 1.00 97.31 89 THR A C 1
ATOM 715 O O . THR A 1 89 ? -0.004 -2.784 14.579 1.00 97.31 89 THR A O 1
ATOM 718 N N . ALA A 1 90 ? -0.430 -1.767 12.626 1.00 96.88 90 ALA A N 1
ATOM 719 C CA . ALA A 1 90 ? -0.401 -0.415 13.179 1.00 96.88 90 ALA A CA 1
ATOM 720 C C . ALA A 1 90 ? -1.494 -0.209 14.241 1.00 96.88 90 ALA A C 1
ATOM 722 O O . ALA A 1 90 ? -1.196 0.284 15.326 1.00 96.88 90 ALA A O 1
ATOM 723 N N . PHE A 1 91 ? -2.725 -0.662 13.981 1.00 95.69 91 PHE A N 1
ATOM 724 C CA . PHE A 1 91 ? -3.805 -0.630 14.972 1.00 95.69 91 PHE A CA 1
ATOM 725 C C . PHE A 1 91 ? -3.532 -1.547 16.168 1.00 95.69 91 PHE A C 1
ATOM 727 O O . PHE A 1 91 ? -3.744 -1.132 17.303 1.00 95.69 91 PHE A O 1
ATOM 734 N N . ALA A 1 92 ? -3.018 -2.760 15.945 1.00 95.19 92 ALA A N 1
ATOM 735 C CA . ALA A 1 92 ? -2.645 -3.659 17.039 1.00 95.19 92 ALA A CA 1
ATOM 736 C C . ALA A 1 92 ? -1.581 -3.033 17.959 1.00 95.19 92 ALA A C 1
ATOM 738 O O . ALA A 1 92 ? -1.675 -3.132 19.181 1.00 95.19 92 ALA A O 1
ATOM 739 N N . ASN A 1 93 ? -0.591 -2.341 17.389 1.00 97.56 93 ASN A N 1
ATOM 740 C CA . ASN A 1 93 ? 0.418 -1.616 18.160 1.00 97.56 93 ASN A CA 1
ATOM 741 C C . ASN A 1 93 ? -0.160 -0.389 18.872 1.00 97.56 93 ASN A C 1
ATOM 743 O O . ASN A 1 93 ? 0.217 -0.143 20.015 1.00 97.56 93 ASN A O 1
ATOM 747 N N . PHE A 1 94 ? -1.077 0.346 18.235 1.00 95.75 94 PHE A N 1
ATOM 748 C CA . PHE A 1 94 ? -1.780 1.470 18.856 1.00 95.75 94 PHE A CA 1
ATOM 749 C C . PHE A 1 94 ? -2.578 1.031 20.088 1.00 95.75 94 PHE A C 1
ATOM 751 O O . PHE A 1 94 ? -2.370 1.569 21.171 1.00 95.75 94 PHE A O 1
ATOM 758 N N . PHE A 1 95 ? -3.418 -0.001 19.962 1.00 91.50 95 PHE A N 1
ATOM 759 C CA . PHE A 1 95 ? -4.202 -0.515 21.091 1.00 91.50 95 PHE A CA 1
ATOM 760 C C . PHE A 1 95 ? -3.333 -1.122 22.199 1.00 91.50 95 PHE A C 1
ATOM 762 O O . PHE A 1 95 ? -3.734 -1.110 23.356 1.00 91.50 95 PHE A O 1
ATOM 769 N N . ALA A 1 96 ? -2.143 -1.624 21.864 1.00 96.50 96 ALA A N 1
ATOM 770 C CA . ALA A 1 96 ? -1.163 -2.101 22.838 1.00 96.50 96 ALA A CA 1
ATOM 771 C C . ALA A 1 96 ? -0.309 -0.974 23.461 1.00 96.50 96 ALA A C 1
ATOM 773 O O . ALA A 1 96 ? 0.647 -1.277 24.168 1.00 96.50 96 ALA A O 1
ATOM 774 N N . GLY A 1 97 ? -0.567 0.303 23.148 1.00 97.19 97 GLY A N 1
ATOM 775 C CA . GLY A 1 97 ? 0.203 1.443 23.666 1.00 97.19 97 GLY A CA 1
ATOM 776 C C . GLY A 1 97 ? 1.633 1.560 23.121 1.00 97.19 97 GLY A C 1
ATOM 777 O O . GLY A 1 97 ? 2.436 2.321 23.649 1.00 97.19 97 GLY A O 1
ATOM 778 N N . ARG A 1 98 ? 1.977 0.819 22.059 1.00 98.00 98 ARG A N 1
ATOM 779 C CA . ARG A 1 98 ? 3.332 0.769 21.472 1.00 98.00 98 ARG A CA 1
ATOM 780 C C . ARG A 1 98 ? 3.531 1.727 20.299 1.00 98.00 98 ARG A C 1
ATOM 782 O O . ARG A 1 98 ? 4.652 1.899 19.828 1.00 98.00 98 ARG A O 1
ATOM 789 N N . ALA A 1 99 ? 2.454 2.308 19.780 1.00 97.44 99 ALA A N 1
ATOM 790 C CA . ALA A 1 99 ? 2.490 3.241 18.662 1.00 97.44 99 ALA A CA 1
ATOM 791 C C . ALA A 1 99 ? 1.378 4.288 18.781 1.00 97.44 99 ALA A C 1
ATOM 793 O O . 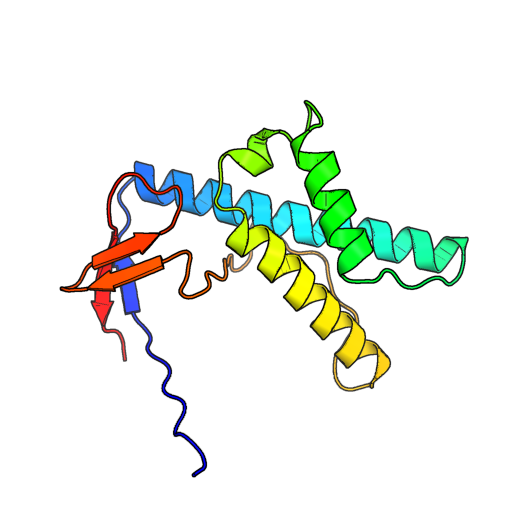ALA A 1 99 ? 0.376 4.078 19.460 1.00 97.44 99 ALA A O 1
ATOM 794 N N . LYS A 1 100 ? 1.543 5.413 18.082 1.00 97.56 100 LYS A N 1
ATOM 795 C CA . LYS A 1 100 ? 0.487 6.422 17.923 1.00 97.56 100 LYS A CA 1
ATOM 796 C C . LYS A 1 100 ? -0.605 5.924 16.970 1.00 97.56 100 LYS A C 1
ATOM 798 O O . LYS A 1 100 ? -0.386 4.986 16.201 1.00 97.56 100 LYS A O 1
ATOM 803 N N . TYR A 1 101 ? -1.762 6.585 17.004 1.00 96.12 101 TYR A N 1
ATOM 804 C CA . TYR A 1 101 ? -2.861 6.300 16.084 1.00 96.12 101 TYR A CA 1
ATOM 805 C C . TYR A 1 101 ? -2.402 6.437 14.615 1.00 96.12 101 TYR A C 1
ATOM 807 O O . TYR A 1 101 ? -1.668 7.382 14.300 1.00 96.12 101 TYR A O 1
ATOM 815 N N . PRO A 1 102 ? -2.798 5.525 13.704 1.00 96.44 102 PRO A N 1
ATOM 816 C CA . PRO A 1 102 ? -2.418 5.609 12.296 1.00 96.44 102 PRO A CA 1
ATOM 817 C C . PRO A 1 102 ? -2.919 6.895 11.625 1.00 96.44 102 PRO A C 1
ATOM 819 O O . PRO A 1 102 ? -4.078 7.268 11.770 1.00 96.44 102 PRO A O 1
ATOM 822 N N . SER A 1 103 ? -2.069 7.552 10.837 1.00 97.00 103 SER A N 1
ATOM 823 C CA . SER A 1 103 ? -2.424 8.773 10.107 1.00 97.00 103 SER A CA 1
ATOM 824 C C . SER A 1 103 ? -2.672 8.525 8.616 1.00 97.00 103 SER A C 1
ATOM 826 O O . SER A 1 103 ? -2.219 7.531 8.033 1.00 97.00 103 SER A O 1
ATOM 828 N N . PHE A 1 104 ? -3.390 9.451 7.979 1.00 97.81 104 PHE A N 1
ATOM 829 C CA . PHE A 1 104 ? -3.557 9.466 6.528 1.00 97.81 104 PHE A CA 1
ATOM 830 C C . PHE A 1 104 ? -2.218 9.717 5.821 1.00 97.81 104 PHE A C 1
ATOM 832 O O . PHE A 1 104 ? -1.384 10.509 6.261 1.00 97.81 104 PHE A O 1
ATOM 839 N N . LYS A 1 105 ? -2.008 9.039 4.692 1.00 97.19 105 LYS A N 1
ATOM 840 C CA . LYS A 1 105 ? -0.826 9.192 3.841 1.00 97.19 105 LYS A CA 1
ATOM 841 C C . LYS A 1 105 ? -1.000 10.361 2.872 1.00 97.19 105 LYS A C 1
ATOM 843 O O . LYS A 1 105 ? -2.014 10.460 2.181 1.00 97.19 105 LYS A O 1
ATOM 848 N N . ASN A 1 106 ? 0.047 11.177 2.759 1.00 96.94 106 ASN A N 1
ATOM 849 C CA . ASN A 1 106 ? 0.165 12.281 1.805 1.00 96.94 106 ASN A CA 1
ATOM 850 C C . ASN A 1 106 ? 0.742 11.799 0.456 1.00 96.94 106 ASN A C 1
ATOM 852 O O . ASN A 1 106 ? 1.608 10.921 0.421 1.00 96.94 106 ASN A O 1
ATOM 856 N N . ARG A 1 107 ? 0.296 12.397 -0.656 1.00 94.88 107 ARG A N 1
ATOM 857 C CA . ARG A 1 107 ? 0.854 12.199 -2.004 1.00 94.88 107 ARG A CA 1
ATOM 858 C C . ARG A 1 107 ? 2.278 12.738 -2.148 1.00 94.88 107 ARG A C 1
ATOM 860 O O . ARG A 1 107 ? 3.085 12.088 -2.799 1.00 94.88 107 ARG A O 1
ATOM 867 N N . ASN A 1 108 ? 2.578 13.874 -1.523 1.00 95.50 108 ASN A N 1
ATOM 868 C CA . ASN A 1 108 ? 3.867 14.562 -1.665 1.00 95.50 108 ASN A CA 1
ATOM 869 C C . ASN A 1 108 ? 4.927 14.055 -0.669 1.00 95.50 108 ASN A C 1
ATOM 871 O O . ASN A 1 108 ? 6.060 14.520 -0.673 1.00 95.50 108 ASN A O 1
ATOM 875 N N . GLY A 1 109 ? 4.558 13.120 0.212 1.00 93.31 109 GLY A N 1
ATOM 876 C CA . GLY A 1 109 ? 5.490 12.480 1.139 1.00 93.31 109 GLY A CA 1
ATOM 877 C C . GLY A 1 109 ? 6.210 11.281 0.521 1.00 93.31 109 GLY A C 1
ATOM 878 O O . GLY A 1 109 ? 5.998 10.923 -0.639 1.00 93.31 109 GLY A O 1
ATOM 879 N N . LYS A 1 110 ? 7.010 10.588 1.338 1.00 94.00 110 LYS A N 1
ATOM 880 C CA . LYS A 1 110 ? 7.650 9.326 0.947 1.00 94.00 110 LYS A CA 1
ATOM 881 C C . LYS A 1 110 ? 6.599 8.292 0.534 1.00 94.00 110 LYS A C 1
ATOM 883 O O . LYS A 1 110 ? 5.721 7.941 1.323 1.00 94.00 110 LYS A O 1
ATOM 888 N N . GLN A 1 111 ? 6.739 7.770 -0.679 1.00 95.88 111 GLN A N 1
ATOM 889 C CA . GLN A 1 111 ? 5.913 6.684 -1.192 1.00 95.88 111 GLN A CA 1
ATOM 890 C C . GLN A 1 111 ? 6.646 5.347 -1.058 1.00 95.88 111 GLN A C 1
ATOM 892 O O . GLN A 1 111 ? 7.871 5.282 -1.165 1.00 95.88 111 GLN A O 1
ATOM 897 N N . SER A 1 112 ? 5.904 4.275 -0.796 1.00 96.12 112 SER A N 1
ATOM 898 C CA . SER A 1 112 ? 6.459 2.926 -0.717 1.00 96.12 112 SER A CA 1
ATOM 899 C C . SER A 1 112 ? 5.412 1.873 -1.063 1.00 96.12 112 SER A C 1
ATOM 901 O O . SER A 1 112 ? 4.212 2.085 -0.893 1.00 96.12 112 SER A O 1
ATOM 903 N N . ALA A 1 113 ? 5.888 0.723 -1.534 1.00 97.44 113 ALA A N 1
ATOM 904 C CA . ALA A 1 113 ? 5.101 -0.477 -1.777 1.00 97.44 113 ALA A CA 1
ATOM 905 C C . ALA A 1 113 ? 5.892 -1.683 -1.258 1.00 97.44 113 ALA A C 1
ATOM 907 O O . ALA A 1 113 ? 7.110 -1.740 -1.424 1.00 97.44 113 ALA A O 1
ATOM 908 N N . HIS A 1 114 ? 5.208 -2.631 -0.621 1.00 98.06 114 HIS A N 1
ATOM 909 C CA . HIS A 1 114 ? 5.826 -3.847 -0.103 1.00 98.06 114 HIS A CA 1
ATOM 910 C C . HIS A 1 114 ? 5.411 -5.038 -0.964 1.00 98.06 114 HIS A C 1
ATOM 912 O O . HIS A 1 114 ? 4.233 -5.384 -1.040 1.00 98.06 114 HIS A O 1
ATOM 918 N N . TYR A 1 115 ? 6.396 -5.662 -1.601 1.00 97.31 115 TYR A N 1
ATOM 919 C CA . TYR A 1 115 ? 6.231 -6.898 -2.351 1.00 97.31 115 TYR A CA 1
ATOM 920 C C . TYR A 1 115 ? 6.751 -8.074 -1.526 1.00 97.31 115 TYR A C 1
ATOM 922 O O . TYR A 1 115 ? 7.837 -8.010 -0.955 1.00 97.31 115 TYR A O 1
ATOM 930 N N . THR A 1 116 ? 5.988 -9.162 -1.480 1.00 96.81 116 THR A N 1
ATOM 931 C CA . THR A 1 116 ? 6.446 -10.441 -0.926 1.00 96.81 116 THR A CA 1
ATOM 932 C C . THR A 1 116 ? 7.203 -11.237 -1.987 1.00 96.81 116 THR A C 1
ATOM 934 O O . THR A 1 116 ? 7.087 -10.961 -3.180 1.00 96.81 116 THR A O 1
ATOM 937 N N . ARG A 1 117 ? 7.941 -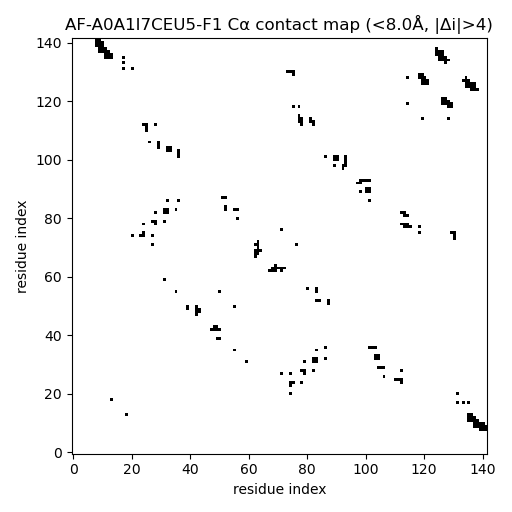12.275 -1.569 1.00 93.31 117 ARG A N 1
ATOM 938 C CA . ARG A 1 117 ? 8.755 -13.134 -2.454 1.00 93.31 117 ARG A CA 1
ATOM 939 C C . ARG A 1 117 ? 7.990 -13.720 -3.651 1.00 93.31 117 ARG A C 1
ATOM 941 O O . ARG A 1 117 ? 8.597 -14.014 -4.669 1.00 93.31 117 ARG A O 1
ATOM 948 N N . SER A 1 118 ? 6.674 -13.886 -3.544 1.00 93.44 118 SER A N 1
ATOM 949 C CA . SER A 1 118 ? 5.822 -14.372 -4.636 1.00 93.44 118 SER A CA 1
ATOM 950 C C . SER A 1 118 ? 5.563 -13.335 -5.736 1.00 93.44 118 SER A C 1
ATOM 952 O O . SER A 1 118 ? 5.042 -13.691 -6.786 1.00 93.44 118 SER A O 1
ATOM 954 N N . ALA A 1 119 ? 5.884 -12.061 -5.505 1.00 96.62 119 ALA A N 1
ATOM 955 C CA . ALA A 1 119 ? 5.556 -10.951 -6.398 1.00 96.62 119 ALA A CA 1
ATOM 956 C C . ALA A 1 119 ? 6.769 -10.117 -6.819 1.00 96.62 119 ALA A C 1
ATOM 958 O O . ALA A 1 119 ? 6.595 -9.048 -7.406 1.00 96.62 119 ALA A O 1
ATOM 959 N N . PHE A 1 120 ? 7.982 -10.589 -6.532 1.00 95.81 120 PHE A N 1
ATOM 960 C CA . PHE A 1 120 ? 9.192 -10.030 -7.112 1.00 95.81 120 PHE A CA 1
ATOM 961 C C . PHE A 1 120 ? 10.266 -11.098 -7.315 1.00 95.81 120 PHE A C 1
ATOM 963 O O . PHE A 1 120 ? 10.294 -12.122 -6.633 1.00 95.81 120 PHE A O 1
ATOM 970 N N . ARG A 1 121 ? 11.195 -10.822 -8.227 1.00 94.44 121 ARG A N 1
ATOM 971 C CA . ARG A 1 121 ? 12.420 -11.596 -8.422 1.00 94.44 121 ARG A CA 1
ATOM 972 C C . ARG A 1 121 ? 13.598 -10.640 -8.524 1.00 94.44 121 ARG A C 1
ATOM 974 O O . ARG A 1 121 ? 13.519 -9.665 -9.256 1.00 94.44 121 ARG A O 1
ATOM 981 N N . MET A 1 122 ? 14.684 -10.944 -7.820 1.00 92.56 122 MET A N 1
ATOM 982 C CA . MET A 1 122 ? 15.965 -10.251 -7.974 1.00 92.56 122 MET A CA 1
ATOM 983 C C . MET A 1 122 ? 17.018 -11.250 -8.447 1.00 92.56 122 MET A C 1
ATOM 985 O O . MET A 1 122 ? 17.244 -12.257 -7.774 1.00 92.56 122 MET A O 1
ATOM 989 N N . ARG A 1 123 ? 17.629 -11.016 -9.612 1.00 91.75 123 ARG A N 1
ATOM 990 C CA . ARG A 1 123 ? 18.696 -11.872 -10.159 1.00 91.75 123 ARG A CA 1
ATOM 991 C C . ARG A 1 123 ? 19.544 -11.087 -11.156 1.00 91.75 123 ARG A C 1
ATOM 993 O O . ARG A 1 123 ? 18.997 -10.407 -12.013 1.00 91.75 123 ARG A O 1
ATOM 1000 N N . GLY A 1 124 ? 20.868 -11.228 -11.064 1.00 90.81 124 GLY A N 1
ATOM 1001 C CA . GLY A 1 124 ? 21.795 -10.677 -12.059 1.00 90.81 124 GLY A CA 1
ATOM 1002 C C . GLY A 1 124 ? 21.673 -9.163 -12.245 1.00 90.81 124 GLY A C 1
ATOM 1003 O O . GLY A 1 124 ? 21.610 -8.718 -13.377 1.00 90.81 124 GLY A O 1
ATOM 1004 N N . GLY A 1 125 ? 21.558 -8.394 -11.154 1.00 91.75 125 GLY A N 1
ATOM 1005 C CA . GLY A 1 125 ? 21.431 -6.927 -11.213 1.00 91.75 125 GLY A CA 1
ATOM 1006 C C . GLY A 1 125 ? 20.027 -6.399 -11.528 1.00 91.75 125 GLY A C 1
ATOM 1007 O O . GLY A 1 125 ? 19.799 -5.199 -11.439 1.00 91.75 125 GLY A O 1
ATOM 1008 N N . THR A 1 126 ? 19.061 -7.283 -11.802 1.00 94.38 126 THR A N 1
ATOM 1009 C CA . THR A 1 126 ? 17.702 -6.883 -12.193 1.00 94.38 126 THR A CA 1
ATOM 1010 C C . THR A 1 126 ? 16.652 -7.231 -11.142 1.00 94.38 126 THR A C 1
ATOM 1012 O O . THR A 1 126 ? 16.721 -8.276 -10.484 1.00 94.38 126 THR A O 1
ATOM 1015 N N . LEU A 1 127 ? 15.660 -6.353 -10.991 1.00 94.50 127 LEU A N 1
ATOM 1016 C CA . LEU A 1 127 ? 14.467 -6.509 -10.165 1.00 94.50 127 LEU A CA 1
ATOM 1017 C C . LEU A 1 127 ? 13.233 -6.581 -11.070 1.00 94.50 127 LEU A C 1
ATOM 1019 O O . LEU A 1 127 ? 12.846 -5.605 -11.704 1.00 94.50 127 LEU A O 1
ATOM 1023 N N . THR A 1 128 ? 12.565 -7.728 -11.093 1.00 94.69 128 THR A N 1
ATOM 1024 C CA . THR A 1 128 ? 11.258 -7.892 -11.740 1.00 94.69 128 THR A CA 1
ATOM 1025 C C . THR A 1 128 ? 10.163 -7.820 -10.686 1.00 94.69 128 THR A C 1
ATOM 1027 O O . THR A 1 128 ? 10.218 -8.561 -9.704 1.00 94.69 128 THR A O 1
ATOM 1030 N N . LEU A 1 129 ? 9.155 -6.971 -10.889 1.00 95.94 129 LEU A N 1
ATOM 1031 C CA . LEU A 1 129 ? 7.962 -6.896 -10.041 1.00 95.94 129 LEU A CA 1
ATOM 1032 C C . LEU A 1 129 ? 6.756 -7.516 -10.756 1.00 95.94 129 LEU A C 1
ATOM 1034 O O . LEU A 1 129 ? 6.629 -7.451 -11.976 1.00 95.94 129 LEU A O 1
ATOM 1038 N N . ALA A 1 130 ? 5.832 -8.108 -10.004 1.00 94.81 130 ALA A N 1
ATOM 1039 C CA . ALA A 1 130 ? 4.566 -8.564 -10.570 1.00 94.81 130 ALA A CA 1
ATOM 1040 C C . ALA A 1 130 ? 3.804 -7.391 -11.218 1.00 94.81 130 ALA A C 1
ATOM 1042 O O . ALA A 1 130 ? 3.764 -6.296 -10.654 1.00 94.81 130 ALA A O 1
ATOM 1043 N N . LYS A 1 131 ? 3.164 -7.647 -12.369 1.00 90.81 131 LYS A N 1
ATOM 1044 C CA . LYS A 1 131 ? 2.475 -6.645 -13.214 1.00 90.81 131 LYS A CA 1
ATOM 1045 C C . LYS A 1 131 ? 3.393 -5.581 -13.830 1.00 90.81 131 LYS A C 1
ATOM 1047 O O . LYS A 1 131 ? 2.889 -4.600 -14.362 1.00 90.81 131 LYS A O 1
ATOM 1052 N N . GLN A 1 132 ? 4.710 -5.784 -13.788 1.00 88.94 132 GLN A N 1
ATOM 1053 C CA . GLN A 1 132 ? 5.684 -4.977 -14.512 1.00 88.94 132 GLN A CA 1
ATOM 1054 C C . GLN A 1 132 ? 6.110 -5.654 -15.811 1.00 88.94 132 GLN A C 1
ATOM 1056 O O . GLN A 1 132 ? 6.374 -6.854 -15.818 1.00 88.94 132 GLN A O 1
ATOM 1061 N N . SER A 1 133 ? 6.152 -4.885 -16.898 1.00 85.19 133 SER A N 1
ATOM 1062 C CA . SER A 1 133 ? 6.494 -5.369 -18.239 1.00 85.19 133 SER A CA 1
ATOM 1063 C C . SER A 1 133 ? 7.995 -5.605 -18.412 1.00 85.19 133 SER A C 1
ATOM 1065 O O . SER A 1 133 ? 8.387 -6.628 -18.966 1.00 85.19 133 SER A O 1
ATOM 1067 N N . THR A 1 134 ? 8.835 -4.696 -17.911 1.00 92.19 134 THR A N 1
ATOM 1068 C CA . THR A 1 134 ? 10.299 -4.748 -18.064 1.00 92.19 134 THR A CA 1
ATOM 1069 C C . THR A 1 134 ? 11.009 -4.761 -16.705 1.00 92.19 134 THR A C 1
ATOM 1071 O O . THR A 1 134 ? 10.587 -4.044 -15.798 1.00 92.19 134 THR A O 1
ATOM 1074 N N . PRO A 1 135 ? 12.077 -5.552 -16.499 1.00 93.19 135 PRO A N 1
ATOM 1075 C CA . PRO A 1 135 ? 12.846 -5.521 -15.252 1.00 93.19 135 PRO A CA 1
ATOM 1076 C C . PRO A 1 135 ? 13.501 -4.156 -14.981 1.00 93.19 135 PRO A C 1
ATOM 1078 O O . PRO A 1 135 ? 13.943 -3.484 -15.907 1.00 93.19 135 PRO A O 1
ATOM 1081 N N . LEU A 1 136 ? 13.608 -3.773 -13.706 1.00 94.31 136 LEU A N 1
ATOM 1082 C CA . LEU A 1 136 ? 14.398 -2.622 -13.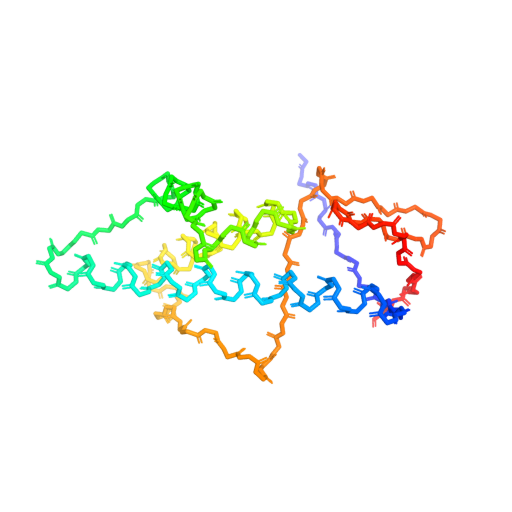260 1.00 94.31 136 LEU A CA 1
ATOM 1083 C C . LEU A 1 136 ? 15.854 -3.028 -13.069 1.00 94.31 136 LEU A C 1
ATOM 1085 O O . LEU A 1 136 ? 16.132 -3.944 -12.292 1.00 94.31 136 LEU A O 1
ATOM 1089 N N . GLU A 1 137 ? 16.776 -2.289 -13.668 1.00 94.62 137 GLU A N 1
ATOM 1090 C CA . GLU A 1 137 ? 18.183 -2.352 -13.282 1.00 94.62 137 GLU A CA 1
ATOM 1091 C C . GLU A 1 137 ? 18.369 -1.718 -11.900 1.00 94.62 137 GLU A C 1
ATOM 1093 O O . GLU A 1 137 ? 17.827 -0.643 -11.606 1.00 94.62 137 GLU A O 1
ATOM 1098 N N . PHE A 1 138 ? 19.134 -2.380 -11.033 1.00 93.75 138 PHE A N 1
ATOM 1099 C CA . PHE A 1 138 ? 19.492 -1.840 -9.729 1.00 93.75 138 PHE A CA 1
ATOM 1100 C C . PHE A 1 138 ? 20.984 -1.983 -9.438 1.00 93.75 138 PHE A C 1
ATOM 1102 O O . PHE A 1 138 ? 21.646 -2.942 -9.824 1.00 93.75 138 PHE A O 1
ATOM 1109 N N . VAL A 1 139 ? 21.496 -1.039 -8.655 1.00 93.38 139 VAL A N 1
ATOM 1110 C CA . VAL A 1 139 ? 22.839 -1.080 -8.077 1.00 93.38 139 VAL A CA 1
ATOM 1111 C C . VAL A 1 139 ? 22.741 -1.248 -6.567 1.00 93.38 139 VAL A C 1
ATOM 1113 O O . VAL A 1 139 ? 21.847 -0.692 -5.917 1.00 93.38 139 VAL A O 1
ATOM 1116 N N . TRP A 1 140 ? 23.644 -2.033 -5.985 1.00 91.50 140 TRP A N 1
ATOM 1117 C CA . TRP A 1 140 ? 23.728 -2.166 -4.533 1.00 91.50 140 TRP A CA 1
ATOM 1118 C C . TRP A 1 140 ? 24.113 -0.827 -3.906 1.00 91.50 140 TRP A C 1
ATOM 1120 O O . TRP A 1 140 ? 24.992 -0.125 -4.402 1.00 91.50 140 TRP A O 1
ATOM 1130 N N . SER A 1 141 ? 23.435 -0.465 -2.820 1.00 86.38 141 SER A N 1
ATOM 1131 C CA . SER A 1 141 ? 23.723 0.753 -2.068 1.00 86.38 141 SER A CA 1
ATOM 1132 C C . SER A 1 141 ? 23.954 0.380 -0.614 1.00 86.38 141 SER A C 1
ATOM 1134 O O . SER A 1 141 ? 23.069 -0.222 -0.004 1.00 86.38 141 SER A O 1
ATOM 1136 N N . TRP A 1 142 ? 25.109 0.751 -0.081 1.00 71.12 142 TRP A N 1
ATOM 1137 C CA . TRP A 1 142 ? 25.440 0.590 1.330 1.00 71.12 142 TRP A CA 1
ATOM 1138 C C . TRP A 1 142 ? 24.727 1.653 2.182 1.00 71.12 142 TRP A C 1
ATOM 1140 O O . TRP A 1 142 ? 24.475 2.773 1.669 1.00 71.12 142 TRP A O 1
#

Organism: NCBI:txid995060

InterPro domains:
  IPR021027 Transposase, putative, helix-turn-helix domain [PF12323] (4-48)

Nearest PDB structures (foldseek):
  8ex9-assembly1_A  TM=9.033E-01  e=7.264E-09  Deinococcus radiodurans R1 = ATCC 13939 = DSM 20539
  8h1j-assembly1_A  TM=8.841E-01  e=1.497E-08  Deinococcus radiodurans R1 = ATCC 13939 = DSM 20539
  8exa-assembly1_A  TM=8.607E-01  e=7.507E-07  Deinococcus radiodurans R1 = ATCC 13939 = DSM 20539
  8iaz-assembly1_A  TM=6.935E-01  e=8.238E-05  Firmicutes bacterium AM43-11BH
  8zw8-assembly1_B  TM=5.767E-01  e=6.420E+00  Myroides profundi

Mean predicted aligned error: 3.78 Å

Secondary structure (DSSP, 8-state):
--PPP----EEE---HHHHHHHHHHHHHHHHHHHHHHHHHHHHHHHH-PPPPHHHHHHHHHHHTTSTTTGGGGSS-HHHHHHHHHHHHHHHHHHHTTSSPPPPPPPSSS-------GGGEEEETTEEEETT-SSPEEEEE--